Protein AF-A0A9W7LVU2-F1 (afdb_monomer_lite)

Radius of gyration: 26.66 Å; chains: 1; bounding box: 65×52×67 Å

Foldseek 3Di:
DDDDPPVVVVVVVVVVVVLLDQPPCNVVVVVVVVVVVVVVVVVVVCLVVVPPCNVVVVVVVVVCCVVCVVVCVVCVCVVSVVSSVVSVVVVVVVVVVVVVVVCCVVVVVVVVVVVVVPD

Organism: Hibiscus trionum (NCBI:txid183268)

Sequence (119 aa):
MAQGDNSNISQDMAKVEEQQRLKYLEFVQVAAVHAALSFTKLYLYAKERSGPLKPGVETVKGTVKSVVRPVYDKYHDVPVELLKFVDTKLDESVTRLEKGYKVASVVVPTVAYCSDKYN

Structure (mmCIF, N/CA/C/O backbone):
data_AF-A0A9W7LVU2-F1
#
_entry.id   AF-A0A9W7LVU2-F1
#
loop_
_atom_site.group_PDB
_atom_site.id
_atom_site.type_symbol
_atom_site.label_atom_id
_atom_site.label_alt_id
_atom_site.label_comp_id
_atom_site.label_asym_id
_atom_site.label_entity_id
_atom_site.label_seq_id
_atom_site.pdbx_PDB_ins_code
_atom_site.Cartn_x
_atom_site.Cartn_y
_atom_site.Cartn_z
_atom_site.occupancy
_atom_site.B_iso_or_equiv
_atom_site.auth_seq_id
_atom_site.auth_comp_id
_atom_site.auth_asym_id
_atom_site.auth_atom_id
_atom_site.pdbx_PDB_model_num
ATOM 1 N N . MET A 1 1 ? -10.784 26.021 -39.160 1.00 41.12 1 MET A N 1
ATOM 2 C CA . MET A 1 1 ? -10.147 24.691 -39.247 1.00 41.12 1 MET A CA 1
ATOM 3 C C . MET A 1 1 ? -9.332 24.497 -37.977 1.00 41.12 1 MET A C 1
ATOM 5 O O . MET A 1 1 ? -8.389 25.249 -37.797 1.00 41.12 1 MET A O 1
ATOM 9 N N . ALA A 1 2 ? -9.724 23.595 -37.075 1.00 49.28 2 ALA A N 1
ATOM 10 C CA . ALA A 1 2 ? -8.927 23.236 -35.896 1.00 49.28 2 ALA A CA 1
ATOM 11 C C . ALA A 1 2 ? -9.346 21.836 -35.420 1.00 49.28 2 ALA A C 1
ATOM 13 O O . ALA A 1 2 ? -10.197 21.694 -34.553 1.00 49.28 2 ALA A O 1
ATOM 14 N N . GLN A 1 3 ? -8.811 20.802 -36.067 1.00 46.00 3 GLN A N 1
ATOM 15 C CA . GLN A 1 3 ? -9.006 19.403 -35.686 1.00 46.00 3 GLN A CA 1
ATOM 16 C C . GLN A 1 3 ? -7.726 18.663 -36.099 1.00 46.00 3 GLN A C 1
ATOM 18 O O . GLN A 1 3 ? -7.607 18.243 -37.246 1.00 46.00 3 GLN A O 1
ATOM 23 N N . GLY A 1 4 ? -6.723 18.619 -35.218 1.00 52.25 4 GLY A N 1
ATOM 24 C CA . GLY A 1 4 ? -5.399 18.092 -35.579 1.00 52.25 4 GLY A CA 1
ATOM 25 C C . GLY A 1 4 ? -4.507 17.569 -34.449 1.00 52.25 4 GLY A C 1
ATOM 26 O O . GLY A 1 4 ? 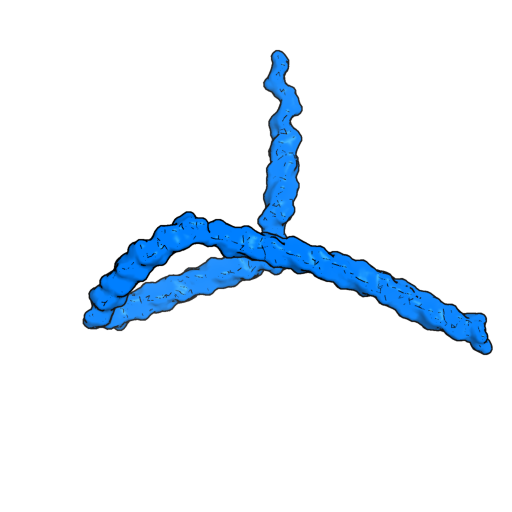-3.584 16.831 -34.762 1.00 52.25 4 GLY A O 1
ATOM 27 N N . ASP A 1 5 ? -4.788 17.852 -33.168 1.00 54.69 5 ASP A N 1
ATOM 28 C CA . ASP A 1 5 ? -3.819 17.565 -32.084 1.00 54.69 5 ASP A CA 1
ATOM 29 C C . ASP A 1 5 ? -4.252 16.505 -31.052 1.00 54.69 5 ASP A C 1
ATOM 31 O O . ASP A 1 5 ? -3.463 16.118 -30.191 1.00 54.69 5 ASP A O 1
ATOM 35 N N . ASN A 1 6 ? -5.470 15.960 -31.132 1.00 57.09 6 ASN A N 1
ATOM 36 C CA . ASN A 1 6 ? -5.967 15.050 -30.087 1.00 57.09 6 ASN A CA 1
ATOM 37 C C . ASN A 1 6 ? -5.410 13.615 -30.170 1.00 57.09 6 ASN A C 1
ATOM 39 O O . ASN A 1 6 ? -5.447 12.897 -29.175 1.00 57.09 6 ASN A O 1
ATOM 43 N N . SER A 1 7 ? -4.886 13.176 -31.319 1.00 59.12 7 SER A N 1
ATOM 44 C CA . SER A 1 7 ? -4.391 11.799 -31.484 1.00 59.12 7 SER A CA 1
ATOM 45 C C . SER A 1 7 ? -3.025 11.559 -30.834 1.00 59.12 7 SER A C 1
ATOM 47 O O . SER A 1 7 ? -2.781 10.461 -30.339 1.00 59.12 7 SER A O 1
ATOM 49 N N . ASN A 1 8 ? -2.158 12.576 -30.778 1.00 58.69 8 ASN A N 1
ATOM 50 C CA . ASN A 1 8 ? -0.829 12.454 -30.169 1.00 58.69 8 ASN A CA 1
ATOM 51 C C . ASN A 1 8 ? -0.900 12.399 -28.637 1.00 58.69 8 ASN A C 1
ATOM 53 O O . ASN A 1 8 ? -0.201 11.599 -28.026 1.00 58.69 8 ASN A O 1
ATOM 57 N N . ILE A 1 9 ? -1.796 13.172 -28.013 1.00 60.00 9 ILE A N 1
ATOM 58 C CA . ILE A 1 9 ? -1.949 13.214 -26.549 1.00 60.00 9 ILE A CA 1
ATOM 59 C C . ILE A 1 9 ? -2.452 11.863 -26.015 1.00 60.00 9 ILE A C 1
ATOM 61 O O . ILE A 1 9 ? -1.947 11.365 -25.013 1.00 60.00 9 ILE A O 1
ATOM 65 N N . SER A 1 10 ? -3.407 11.223 -26.697 1.00 57.25 10 SER A N 1
ATOM 66 C CA . SER A 1 10 ? -3.912 9.903 -26.295 1.00 57.25 10 SER A CA 1
ATOM 67 C C . SER A 1 10 ? -2.877 8.784 -26.445 1.00 57.25 10 SER A C 1
ATOM 69 O O . SER A 1 10 ? -2.864 7.865 -25.629 1.00 57.25 10 SER A O 1
ATOM 71 N N . GLN A 1 11 ? -1.996 8.852 -27.449 1.00 55.84 11 GLN A N 1
ATOM 72 C CA . GLN A 1 11 ? -0.916 7.872 -27.611 1.00 55.84 11 GLN A CA 1
ATOM 73 C C . GLN A 1 11 ? 0.217 8.076 -26.601 1.00 55.84 11 GLN A C 1
ATOM 75 O O . GLN A 1 11 ? 0.771 7.092 -26.116 1.00 55.84 11 GLN A O 1
ATOM 80 N N . ASP A 1 12 ? 0.529 9.323 -26.248 1.00 54.97 12 ASP A N 1
ATOM 81 C CA . ASP A 1 12 ? 1.556 9.637 -25.253 1.00 54.97 12 ASP A CA 1
ATOM 82 C C . ASP A 1 12 ? 1.084 9.281 -23.832 1.00 54.97 12 ASP A C 1
ATOM 84 O O . ASP A 1 12 ? 1.827 8.674 -23.064 1.00 54.97 12 ASP A O 1
ATOM 88 N N . MET A 1 13 ? -0.195 9.523 -23.508 1.00 53.16 13 MET A N 1
ATOM 89 C CA . MET A 1 13 ? -0.794 9.103 -22.233 1.00 53.16 13 MET A CA 1
ATOM 90 C C . MET A 1 13 ? -0.824 7.578 -22.063 1.00 53.16 13 MET A C 1
ATOM 92 O O . MET A 1 13 ? -0.491 7.090 -20.988 1.00 53.16 13 MET A O 1
ATOM 96 N N . ALA A 1 14 ? -1.140 6.818 -23.118 1.00 54.72 14 ALA A N 1
ATOM 97 C CA . ALA A 1 14 ? -1.134 5.354 -23.061 1.00 54.72 14 ALA A CA 1
ATOM 98 C C . ALA A 1 14 ? 0.283 4.778 -22.865 1.00 54.72 14 ALA A C 1
ATOM 100 O O . ALA A 1 14 ? 0.470 3.803 -22.138 1.00 54.72 14 ALA A O 1
ATOM 101 N N . LYS A 1 15 ? 1.300 5.406 -23.470 1.00 53.88 15 LYS A N 1
ATOM 102 C CA . LYS A 1 15 ? 2.707 5.004 -23.317 1.00 53.88 15 LYS A CA 1
ATOM 103 C C . LYS A 1 15 ? 3.258 5.341 -21.931 1.00 53.88 15 LYS A C 1
ATOM 105 O O . LYS A 1 15 ? 4.005 4.550 -21.359 1.00 53.88 15 LYS A O 1
ATOM 110 N N . VAL A 1 16 ? 2.868 6.494 -21.384 1.00 56.81 16 VAL A N 1
ATOM 111 C CA . VAL A 1 16 ? 3.197 6.904 -20.014 1.00 56.81 16 VAL A CA 1
ATOM 112 C C . VAL A 1 16 ? 2.501 5.996 -18.999 1.00 56.81 16 VAL A C 1
ATOM 114 O O . VAL A 1 16 ? 3.136 5.601 -18.028 1.00 56.81 16 VAL A O 1
ATOM 117 N N . GLU A 1 17 ? 1.248 5.592 -19.226 1.00 56.25 17 GLU A N 1
ATOM 118 C CA . GLU A 1 17 ? 0.551 4.618 -18.373 1.00 56.25 17 GLU A CA 1
ATOM 119 C C . GLU A 1 17 ? 1.224 3.241 -18.387 1.00 56.25 17 GLU A C 1
ATOM 121 O O . GLU A 1 17 ? 1.423 2.656 -17.323 1.00 56.25 17 GLU A O 1
ATOM 126 N N . GLU A 1 18 ? 1.639 2.735 -19.553 1.00 55.41 18 GLU A N 1
ATOM 127 C CA . GLU A 1 18 ? 2.388 1.472 -19.643 1.00 55.41 18 GLU A CA 1
ATOM 128 C C . GLU A 1 18 ? 3.741 1.541 -18.924 1.00 55.41 18 GLU A C 1
ATOM 130 O O . GLU A 1 18 ? 4.126 0.584 -18.257 1.00 55.41 18 GLU A O 1
ATOM 135 N N . GLN A 1 19 ? 4.434 2.681 -18.990 1.00 53.78 19 GLN A N 1
ATOM 136 C CA . GLN A 1 19 ? 5.658 2.924 -18.218 1.00 53.78 19 GLN A CA 1
ATOM 137 C C . GLN A 1 19 ? 5.399 3.139 -16.718 1.00 53.78 19 GLN A C 1
ATOM 139 O O . GLN A 1 19 ? 6.307 2.970 -15.908 1.00 53.78 19 GLN A O 1
ATOM 144 N N . GLN A 1 20 ? 4.181 3.524 -16.331 1.00 54.97 20 GLN A N 1
ATOM 145 C CA . GLN A 1 20 ? 3.779 3.720 -14.936 1.00 54.97 20 GLN A CA 1
ATOM 146 C C . GLN A 1 20 ? 3.255 2.445 -14.263 1.00 54.97 20 GLN A C 1
ATOM 148 O O . GLN A 1 20 ? 3.072 2.448 -13.038 1.00 54.97 20 GLN A O 1
ATOM 153 N N . ARG A 1 21 ? 3.008 1.370 -15.022 1.00 65.31 21 ARG A N 1
ATOM 154 C CA . ARG A 1 21 ? 2.645 0.060 -14.473 1.00 65.31 21 ARG A CA 1
ATOM 155 C C . ARG A 1 21 ? 3.890 -0.634 -13.924 1.00 65.31 21 ARG A C 1
ATOM 157 O O . ARG A 1 21 ? 4.912 -0.714 -14.594 1.00 65.31 21 ARG A O 1
ATOM 164 N N . LEU A 1 22 ? 3.788 -1.146 -12.696 1.00 75.25 22 LEU A N 1
ATOM 165 C CA . LEU A 1 22 ? 4.853 -1.933 -12.072 1.00 75.25 22 LEU A CA 1
ATOM 166 C C . LEU A 1 22 ? 5.067 -3.215 -12.885 1.00 75.25 22 LEU A C 1
ATOM 168 O O . LEU A 1 22 ? 4.155 -4.031 -12.982 1.00 75.25 22 LEU A O 1
ATOM 172 N N . LYS A 1 23 ? 6.252 -3.399 -13.460 1.00 78.44 23 LYS A N 1
ATOM 173 C CA . LYS A 1 23 ? 6.581 -4.523 -14.343 1.00 78.44 23 LYS A CA 1
ATOM 174 C C . LYS A 1 23 ? 6.928 -5.795 -13.570 1.00 78.44 23 LYS A C 1
ATOM 176 O O . LYS A 1 23 ? 6.622 -6.893 -14.023 1.00 78.44 23 LYS A O 1
ATOM 181 N N . TYR A 1 24 ? 7.546 -5.657 -12.400 1.00 79.38 24 TYR A N 1
ATOM 182 C CA . TYR A 1 24 ? 7.952 -6.773 -11.542 1.00 79.38 24 TYR A CA 1
ATOM 183 C C . TYR A 1 24 ? 7.172 -6.801 -10.230 1.00 79.38 24 TYR A C 1
ATOM 185 O O . TYR A 1 24 ? 6.927 -7.876 -9.692 1.00 79.38 24 TYR A O 1
ATOM 193 N N . LEU A 1 25 ? 6.767 -5.641 -9.707 1.00 85.69 25 LEU A N 1
ATOM 194 C CA . LEU A 1 25 ? 6.141 -5.515 -8.387 1.00 85.69 25 LEU A CA 1
ATOM 195 C C . LEU A 1 25 ? 4.600 -5.485 -8.413 1.00 85.69 25 LEU A C 1
ATOM 197 O O . LEU A 1 25 ? 3.981 -5.222 -7.382 1.00 85.69 25 LEU A O 1
ATOM 201 N N . GLU A 1 26 ? 3.951 -5.797 -9.539 1.00 84.94 26 GLU A N 1
ATOM 202 C CA . GLU A 1 26 ? 2.477 -5.843 -9.642 1.00 84.94 26 GLU A CA 1
ATOM 203 C C . GLU A 1 26 ? 1.857 -6.821 -8.623 1.00 84.94 26 GLU A C 1
ATOM 205 O O . GLU A 1 26 ? 0.885 -6.495 -7.937 1.00 84.94 26 GLU A O 1
ATOM 210 N N . PHE A 1 27 ? 2.482 -7.987 -8.418 1.00 87.94 27 PHE A N 1
ATOM 211 C CA . PHE A 1 27 ? 2.028 -8.967 -7.424 1.00 87.94 27 PHE A CA 1
ATOM 212 C C . PHE A 1 27 ? 2.073 -8.424 -5.988 1.00 87.94 27 PHE A C 1
ATOM 214 O O . PHE A 1 27 ? 1.283 -8.855 -5.149 1.00 87.94 27 PHE A O 1
ATOM 221 N N . VAL A 1 28 ? 2.970 -7.474 -5.695 1.00 89.00 28 VAL A N 1
ATOM 222 C CA . VAL A 1 28 ? 3.095 -6.862 -4.366 1.00 89.00 28 VAL A CA 1
ATOM 223 C C . VAL A 1 28 ? 1.881 -5.995 -4.071 1.00 89.00 28 VAL A C 1
ATOM 225 O O . VAL A 1 28 ? 1.365 -6.048 -2.958 1.00 89.00 28 VAL A O 1
ATO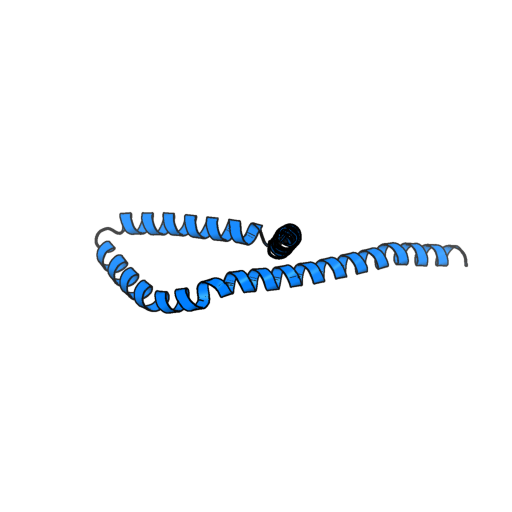M 228 N N . GLN A 1 29 ? 1.373 -5.252 -5.059 1.00 86.31 29 GLN A N 1
ATOM 229 C CA . GLN A 1 29 ? 0.136 -4.484 -4.893 1.00 86.31 29 GLN A CA 1
ATOM 230 C C . GLN A 1 29 ? -1.049 -5.407 -4.603 1.00 86.31 29 GLN A C 1
ATOM 232 O O . GLN A 1 29 ? -1.794 -5.181 -3.648 1.00 86.31 29 GLN A O 1
ATOM 237 N N . VAL A 1 30 ? -1.191 -6.490 -5.373 1.00 89.31 30 VAL A N 1
ATOM 238 C CA . VAL A 1 30 ? -2.265 -7.474 -5.171 1.00 89.31 30 VAL A CA 1
ATOM 239 C C . VAL A 1 30 ? -2.146 -8.139 -3.796 1.00 89.31 30 VAL A C 1
ATOM 241 O O . VAL A 1 30 ? -3.135 -8.231 -3.064 1.00 89.31 30 VAL A O 1
ATOM 244 N N . ALA A 1 31 ? -0.938 -8.547 -3.402 1.00 92.25 31 ALA A N 1
ATOM 245 C CA . ALA A 1 31 ? -0.671 -9.131 -2.092 1.00 92.25 31 ALA A CA 1
ATOM 246 C C . ALA A 1 31 ? -0.960 -8.143 -0.952 1.00 92.25 31 ALA A C 1
ATOM 248 O O . ALA A 1 31 ? -1.559 -8.532 0.049 1.00 92.25 31 ALA A O 1
ATOM 249 N N . ALA A 1 32 ? -0.603 -6.865 -1.106 1.00 90.88 32 ALA A N 1
ATOM 250 C CA . ALA A 1 32 ? -0.870 -5.823 -0.119 1.00 90.88 32 ALA A CA 1
ATOM 251 C C . ALA A 1 32 ? -2.375 -5.592 0.071 1.00 90.88 32 ALA A C 1
ATOM 253 O O . ALA A 1 32 ? -2.849 -5.558 1.207 1.00 90.88 32 ALA A O 1
ATOM 254 N N . VAL A 1 33 ? -3.147 -5.510 -1.019 1.00 91.62 33 VAL A N 1
ATOM 255 C CA . VAL A 1 33 ? -4.616 -5.408 -0.955 1.00 91.62 33 VAL A CA 1
ATOM 256 C C . VAL A 1 33 ? -5.210 -6.648 -0.290 1.00 91.62 33 VAL A C 1
ATOM 258 O O . VAL A 1 33 ? -6.062 -6.536 0.593 1.00 91.62 33 VAL A O 1
ATOM 261 N N . HIS A 1 34 ? -4.736 -7.839 -0.657 1.00 94.62 34 HIS A N 1
ATOM 262 C CA . HIS A 1 34 ? -5.212 -9.087 -0.069 1.00 94.62 34 HIS A CA 1
ATOM 263 C C . HIS A 1 34 ? -4.904 -9.179 1.433 1.00 94.62 34 HIS A C 1
ATOM 265 O O . HIS A 1 34 ? -5.768 -9.568 2.226 1.00 94.62 34 HIS A O 1
ATOM 271 N N . ALA A 1 35 ? -3.705 -8.770 1.846 1.00 95.06 35 ALA A N 1
ATOM 272 C CA . ALA A 1 35 ? -3.313 -8.685 3.245 1.00 95.06 35 ALA A CA 1
ATOM 273 C C . ALA A 1 35 ? -4.185 -7.671 3.995 1.00 95.06 35 ALA A C 1
ATOM 275 O O . ALA A 1 35 ? -4.752 -8.009 5.033 1.00 95.06 35 ALA A O 1
ATOM 276 N N . ALA A 1 36 ? -4.379 -6.467 3.450 1.00 93.75 36 ALA A N 1
ATOM 277 C CA . ALA A 1 36 ? -5.226 -5.438 4.048 1.00 93.75 36 ALA A CA 1
ATOM 278 C C . ALA A 1 36 ? -6.670 -5.926 4.246 1.00 93.75 36 ALA A C 1
ATOM 280 O O . ALA A 1 36 ? -7.245 -5.746 5.323 1.00 93.75 36 ALA A O 1
ATOM 281 N N . LEU A 1 37 ? -7.244 -6.607 3.249 1.00 95.19 37 LEU A N 1
ATOM 282 C CA . LEU A 1 37 ? -8.570 -7.220 3.352 1.00 95.19 37 LEU A CA 1
ATOM 283 C C . LEU A 1 37 ? -8.608 -8.309 4.427 1.00 95.19 37 LEU A C 1
ATOM 285 O O . LEU A 1 37 ? -9.548 -8.359 5.220 1.00 95.19 37 LEU A O 1
ATOM 289 N N . SER A 1 38 ? -7.585 -9.159 4.482 1.00 94.56 38 SER A N 1
ATOM 290 C CA . SER A 1 38 ? -7.480 -10.242 5.464 1.00 94.56 38 SER A CA 1
ATOM 291 C C . SER A 1 38 ? -7.386 -9.705 6.892 1.00 94.56 38 SER A C 1
ATOM 293 O O . SER A 1 38 ? -8.168 -10.106 7.755 1.00 94.56 38 SER A O 1
ATOM 295 N N . PHE A 1 39 ? -6.507 -8.731 7.137 1.00 94.81 39 PHE A N 1
ATOM 296 C CA . PHE A 1 39 ? -6.380 -8.078 8.439 1.00 94.81 39 PHE A CA 1
ATOM 297 C C . PHE A 1 39 ? -7.633 -7.296 8.816 1.00 94.81 39 PHE A C 1
ATOM 299 O O . PHE A 1 39 ? -8.028 -7.320 9.977 1.00 94.81 39 PHE A O 1
ATOM 306 N N . THR A 1 40 ? -8.302 -6.651 7.859 1.00 93.25 40 THR A N 1
ATOM 307 C CA . THR A 1 40 ? -9.565 -5.948 8.124 1.00 93.25 40 THR A CA 1
ATOM 308 C C . THR A 1 40 ? -10.653 -6.921 8.569 1.00 93.25 40 THR A C 1
ATOM 310 O O . THR A 1 40 ? -11.334 -6.660 9.560 1.00 93.25 40 THR A O 1
ATOM 313 N N . LYS A 1 41 ? -10.791 -8.065 7.886 1.00 94.31 41 LYS A N 1
ATOM 314 C CA . LYS A 1 41 ? -11.733 -9.128 8.270 1.00 94.31 41 LYS A CA 1
ATOM 315 C C . LYS A 1 41 ? -11.412 -9.684 9.654 1.00 94.31 41 LYS A C 1
ATOM 317 O O . LYS A 1 41 ? -12.311 -9.811 10.480 1.00 94.31 41 LYS A O 1
ATOM 322 N N . LEU A 1 42 ? -10.136 -9.961 9.925 1.00 94.44 42 LEU A N 1
ATOM 323 C CA . LEU A 1 42 ? -9.68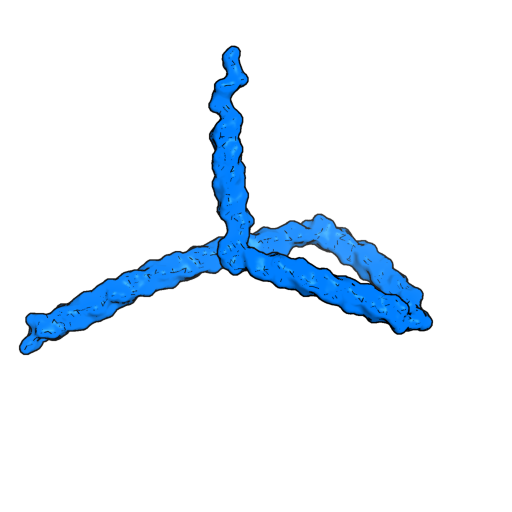0 -10.461 11.220 1.00 94.44 42 LEU A CA 1
ATOM 324 C C . LEU A 1 42 ? -9.930 -9.448 12.345 1.00 94.44 42 LEU A C 1
ATOM 326 O O . LEU A 1 42 ? -10.463 -9.806 13.392 1.00 94.44 42 LEU A O 1
ATOM 330 N N . TYR A 1 43 ? -9.591 -8.179 12.117 1.00 89.44 43 TYR A N 1
ATOM 331 C CA . TYR A 1 43 ? -9.831 -7.093 13.061 1.00 89.44 43 TYR A CA 1
ATOM 332 C C . TYR A 1 43 ? -11.322 -6.927 13.345 1.00 89.44 43 TYR A C 1
ATOM 334 O O . TYR A 1 43 ? -11.712 -6.815 14.504 1.00 89.44 43 TYR A O 1
ATOM 342 N N . LEU A 1 44 ? -12.166 -6.939 12.308 1.00 90.62 44 LEU A N 1
ATOM 343 C CA . LEU A 1 44 ? -13.613 -6.829 12.467 1.00 90.62 44 LEU A CA 1
ATOM 344 C C . LEU A 1 44 ? -14.173 -8.011 13.265 1.00 90.62 44 LEU A C 1
ATOM 346 O O . LEU A 1 44 ? -14.926 -7.795 14.210 1.00 90.62 44 LEU A O 1
ATOM 350 N N . TYR A 1 45 ? -13.734 -9.232 12.954 1.00 91.38 45 TYR A N 1
ATOM 351 C CA . TYR A 1 45 ? -14.118 -10.437 13.684 1.00 91.38 45 TYR A CA 1
ATOM 352 C C . TYR A 1 45 ? -13.719 -10.367 15.165 1.00 91.38 45 TYR A C 1
ATOM 354 O O . TYR A 1 45 ? -14.553 -10.565 16.050 1.00 91.38 45 TYR A O 1
ATOM 362 N N . ALA A 1 46 ? -12.461 -10.025 15.457 1.00 90.44 46 ALA A N 1
ATOM 363 C CA . ALA A 1 46 ? -11.972 -9.880 16.827 1.00 90.44 46 ALA A CA 1
ATOM 364 C C . ALA A 1 46 ? -12.721 -8.770 17.579 1.00 90.44 46 ALA A C 1
ATOM 366 O O . ALA A 1 46 ? -13.107 -8.935 18.735 1.00 90.44 46 ALA A O 1
ATOM 367 N N . LYS A 1 47 ? -12.992 -7.651 16.905 1.00 87.38 47 LYS A N 1
ATOM 368 C CA . LYS A 1 47 ? -13.751 -6.529 17.452 1.00 87.38 47 LYS A CA 1
ATOM 369 C C . LYS A 1 47 ? -15.201 -6.908 17.761 1.00 87.38 47 LYS A C 1
ATOM 371 O O . LYS A 1 47 ? -15.704 -6.533 18.818 1.00 87.38 47 LYS A O 1
ATOM 376 N N . GLU A 1 48 ? -15.880 -7.656 16.898 1.00 88.19 48 GLU A N 1
ATOM 377 C CA . GLU A 1 48 ? -17.247 -8.131 17.155 1.00 88.19 48 GLU A CA 1
ATOM 378 C C . GLU A 1 48 ? -17.310 -9.134 18.310 1.00 88.19 48 GLU A C 1
ATOM 380 O O . GLU A 1 48 ? -18.269 -9.122 19.079 1.00 88.19 48 GLU A O 1
ATOM 385 N N . ARG A 1 49 ? -16.260 -9.942 18.484 1.00 86.69 49 ARG A N 1
ATOM 386 C CA . ARG A 1 49 ? -16.139 -10.933 19.563 1.00 86.69 49 ARG A CA 1
ATOM 387 C C . ARG A 1 49 ? -15.519 -10.390 20.858 1.00 86.69 49 ARG A C 1
ATOM 389 O O . ARG A 1 49 ? -15.426 -11.127 21.831 1.00 86.69 49 ARG A O 1
ATOM 396 N N . SER A 1 50 ? -15.141 -9.113 20.906 1.00 84.69 50 SER A N 1
ATOM 397 C CA . SER A 1 50 ? -14.412 -8.518 22.042 1.00 84.69 50 SER A CA 1
ATOM 398 C C . SER A 1 50 ? -15.248 -8.266 23.310 1.00 84.69 50 SER A C 1
ATOM 400 O O . SER A 1 50 ? -14.695 -7.894 24.346 1.00 84.69 50 SER A O 1
ATOM 402 N N . GLY A 1 51 ? -16.569 -8.483 23.268 1.00 88.31 51 GLY A N 1
ATOM 403 C CA . GLY A 1 51 ? -17.432 -8.434 24.453 1.00 88.31 51 GLY A CA 1
ATOM 404 C C . GLY A 1 51 ? -17.330 -7.101 25.222 1.00 88.31 51 GLY A C 1
ATOM 405 O O . GLY A 1 51 ? -17.397 -6.041 24.593 1.00 88.31 51 GLY A O 1
ATOM 406 N N . PRO A 1 52 ? -17.138 -7.116 26.558 1.00 87.25 52 PRO A N 1
ATOM 407 C CA . PRO A 1 52 ? -17.007 -5.902 27.375 1.00 87.25 52 PRO A CA 1
ATOM 408 C C . PRO A 1 52 ? -15.864 -4.957 26.967 1.00 87.25 52 PRO A C 1
ATOM 410 O O . PRO A 1 52 ? -15.876 -3.791 27.348 1.00 87.25 52 PRO A O 1
ATOM 413 N N . LEU A 1 53 ? -14.883 -5.429 26.187 1.00 85.25 53 LEU A N 1
ATOM 414 C CA . LEU A 1 53 ? -13.729 -4.639 25.740 1.00 85.25 53 LEU A CA 1
ATOM 415 C C . LEU A 1 53 ? -13.997 -3.847 24.450 1.00 85.25 53 LEU A C 1
ATOM 417 O O . LEU A 1 53 ? -13.215 -2.961 24.094 1.00 85.25 53 LEU A O 1
ATOM 421 N N . LYS A 1 54 ? -15.119 -4.109 23.768 1.00 85.50 54 LYS A N 1
ATOM 422 C CA . LYS A 1 54 ? -15.523 -3.430 22.527 1.00 85.50 54 LYS A CA 1
ATOM 423 C C . LYS A 1 54 ? -15.520 -1.892 22.620 1.00 85.50 54 LYS A C 1
ATOM 425 O O . LYS A 1 54 ? -15.004 -1.268 21.691 1.00 85.50 54 LYS A O 1
ATOM 430 N N . PRO A 1 55 ? -16.016 -1.256 23.704 1.00 83.56 55 PRO A N 1
ATOM 431 C CA . PRO A 1 55 ? -15.995 0.202 23.837 1.00 83.56 55 PRO A CA 1
ATOM 432 C C . PRO A 1 55 ? -14.569 0.763 23.910 1.00 83.56 55 PRO A C 1
ATOM 434 O O . PRO A 1 55 ? -14.276 1.781 23.292 1.00 83.56 55 PRO A O 1
ATOM 437 N N . GLY A 1 56 ? -13.659 0.075 24.610 1.00 84.44 56 GLY A N 1
ATOM 438 C CA . GLY A 1 56 ? -12.258 0.491 24.724 1.00 84.44 56 GLY A CA 1
ATOM 439 C C . GLY A 1 56 ? -11.527 0.444 23.381 1.00 84.44 56 GLY A C 1
ATOM 440 O O . GLY A 1 56 ? -10.818 1.385 23.025 1.00 84.44 56 GLY A O 1
ATOM 441 N N . VAL A 1 57 ? -11.763 -0.610 22.591 1.00 83.31 57 VAL A N 1
ATOM 442 C CA . VAL A 1 57 ? -11.188 -0.751 21.242 1.00 83.31 57 VAL A CA 1
ATOM 443 C C . VAL A 1 57 ? -11.686 0.351 20.299 1.00 83.31 57 VAL A C 1
ATOM 445 O O . VAL A 1 57 ? -10.909 0.852 19.487 1.00 83.31 57 VAL A O 1
ATOM 448 N N . GLU A 1 58 ? -12.949 0.770 20.409 1.00 84.88 58 GLU A N 1
ATOM 449 C CA . GLU A 1 58 ? -13.499 1.871 19.602 1.00 84.88 58 GLU A CA 1
ATOM 450 C C . GLU A 1 58 ? -12.927 3.234 19.986 1.00 84.88 58 GLU A C 1
ATOM 452 O O . GLU A 1 58 ? -12.574 4.011 19.098 1.00 84.88 58 GLU A O 1
ATOM 457 N N . THR A 1 59 ? -12.772 3.511 21.283 1.00 89.00 59 THR A N 1
ATOM 458 C CA . THR A 1 59 ? -12.149 4.753 21.762 1.00 89.00 59 THR A CA 1
ATOM 459 C C . THR A 1 59 ? -10.714 4.871 21.255 1.00 89.00 59 THR A C 1
ATOM 461 O O . THR A 1 59 ? -10.345 5.888 20.668 1.00 89.00 59 THR A O 1
ATOM 464 N N . VAL A 1 60 ? -9.914 3.808 21.395 1.00 88.62 60 VAL A N 1
ATOM 465 C CA . VAL A 1 60 ? -8.525 3.798 20.909 1.00 88.62 60 VAL A CA 1
ATOM 466 C C . VAL A 1 60 ? -8.477 3.919 19.386 1.00 88.62 60 VAL A C 1
ATOM 468 O O . VAL A 1 60 ? -7.691 4.707 18.862 1.00 88.62 60 VAL A O 1
ATOM 471 N N . LYS A 1 61 ? -9.352 3.212 18.659 1.00 85.25 61 LYS A N 1
ATOM 472 C CA . LYS A 1 61 ? -9.471 3.346 17.199 1.00 85.25 61 LYS A CA 1
ATOM 473 C C . LYS A 1 61 ? -9.767 4.792 16.793 1.00 85.25 61 LYS A C 1
ATOM 475 O O . LYS A 1 61 ? -9.163 5.282 15.840 1.00 85.25 61 LYS A O 1
ATOM 480 N N . GLY A 1 62 ? -10.686 5.464 17.486 1.00 85.31 62 GLY A N 1
ATOM 481 C CA . GLY A 1 62 ? -11.052 6.857 17.230 1.00 85.31 62 GLY A CA 1
ATOM 482 C C . GLY A 1 62 ? -9.868 7.808 17.399 1.00 85.31 62 GLY A C 1
ATOM 483 O O . GLY A 1 62 ? -9.570 8.584 16.487 1.00 85.31 62 GLY A O 1
ATOM 484 N N . THR A 1 63 ? -9.143 7.685 18.512 1.00 90.69 63 THR A N 1
ATOM 485 C CA . THR A 1 63 ? -7.962 8.510 18.803 1.00 90.69 63 THR A CA 1
ATOM 486 C C . THR A 1 63 ? -6.839 8.263 17.803 1.00 90.69 63 THR A C 1
ATOM 488 O O . THR A 1 63 ? -6.334 9.207 17.198 1.00 90.69 63 THR A O 1
ATOM 491 N N . VAL A 1 64 ? -6.486 6.998 17.556 1.00 89.62 64 VAL A N 1
ATOM 492 C CA . VAL A 1 64 ? -5.424 6.646 16.602 1.00 89.62 64 VAL A CA 1
ATOM 493 C C . VAL A 1 64 ? -5.786 7.127 15.201 1.00 89.62 64 VAL A C 1
ATOM 495 O O . VAL A 1 64 ? -4.954 7.729 14.530 1.00 89.62 64 VAL A O 1
ATOM 498 N N . LYS A 1 65 ? -7.042 6.958 14.769 1.00 90.19 65 LYS A N 1
ATOM 499 C CA . LYS A 1 65 ? -7.502 7.479 13.477 1.00 90.19 65 LYS A CA 1
ATOM 500 C C . LYS A 1 65 ? -7.356 8.997 13.396 1.00 90.19 65 LYS A C 1
ATOM 502 O O . LYS A 1 65 ? -6.960 9.492 12.350 1.00 90.19 65 LYS A O 1
ATOM 507 N N . SER A 1 66 ? -7.653 9.735 14.464 1.00 92.12 66 SER A N 1
ATOM 508 C CA . SER A 1 66 ? -7.511 11.196 14.471 1.00 92.12 66 SER A CA 1
ATOM 509 C C . SER A 1 66 ? -6.056 11.650 14.352 1.00 92.12 6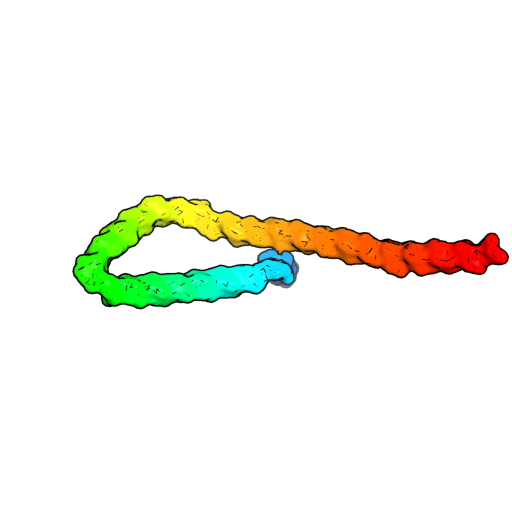6 SER A C 1
ATOM 511 O O . SER A 1 66 ? -5.791 12.651 13.694 1.00 92.12 66 SER A O 1
ATOM 513 N N . VAL A 1 67 ? -5.121 10.925 14.969 1.00 92.00 67 VAL A N 1
ATOM 514 C CA . VAL A 1 67 ? -3.691 11.275 14.962 1.00 92.00 67 VAL A CA 1
ATOM 515 C C . VAL A 1 67 ? -3.006 10.836 13.668 1.00 92.00 67 VAL A C 1
ATOM 517 O O . VAL A 1 67 ? -2.158 11.550 13.142 1.00 92.00 67 VAL A O 1
ATOM 520 N N . VAL A 1 68 ? -3.382 9.675 13.130 1.00 90.31 68 VAL A N 1
ATOM 521 C CA . VAL A 1 68 ? -2.755 9.102 11.931 1.00 90.31 68 VAL A CA 1
ATOM 522 C C . VAL A 1 68 ? -3.365 9.656 10.644 1.00 90.31 68 VAL A C 1
ATOM 524 O O . VAL A 1 68 ? -2.665 9.721 9.639 1.00 90.31 68 VAL A O 1
ATOM 527 N N . ARG A 1 69 ? -4.630 10.104 10.644 1.00 91.00 69 ARG A N 1
ATOM 528 C CA . ARG A 1 69 ? -5.288 10.647 9.439 1.00 91.00 69 ARG A CA 1
ATOM 529 C C . ARG A 1 69 ? -4.481 11.774 8.770 1.00 91.00 69 ARG A C 1
ATOM 531 O O . ARG A 1 69 ? -4.207 11.622 7.588 1.00 91.00 69 ARG A O 1
ATOM 538 N N . PRO A 1 70 ? -4.019 12.828 9.474 1.00 91.94 70 PRO A N 1
ATOM 539 C CA . PRO A 1 70 ? -3.220 13.883 8.844 1.00 91.94 70 PRO A CA 1
ATOM 540 C C . PRO A 1 70 ? -1.917 13.370 8.221 1.00 91.94 70 PRO A C 1
ATOM 542 O O . PRO A 1 70 ? -1.446 13.905 7.222 1.00 91.94 70 PRO A O 1
ATOM 545 N N . VAL A 1 71 ? -1.326 12.328 8.814 1.00 92.06 71 VAL A N 1
ATOM 546 C CA . VAL A 1 71 ? -0.108 11.694 8.300 1.00 92.06 71 VAL A CA 1
ATOM 547 C C . VAL A 1 71 ? -0.431 10.897 7.038 1.00 92.06 71 VAL A C 1
ATOM 549 O O . VAL A 1 71 ? 0.254 11.047 6.033 1.00 92.06 71 VAL A O 1
ATOM 552 N N . TYR A 1 72 ? -1.494 10.094 7.055 1.00 87.56 72 TYR A N 1
ATOM 553 C CA . TYR A 1 72 ? -1.932 9.341 5.883 1.00 87.56 72 TYR A CA 1
ATOM 554 C C . TYR A 1 72 ? -2.283 10.275 4.722 1.00 87.56 72 TYR A C 1
ATOM 556 O O . TYR A 1 72 ? -1.745 10.114 3.635 1.00 87.56 72 TYR A O 1
ATOM 564 N N . ASP A 1 73 ? -3.083 11.312 4.962 1.00 90.06 73 ASP A N 1
ATOM 565 C CA . ASP A 1 73 ? -3.489 12.261 3.920 1.00 90.06 73 ASP A CA 1
ATOM 566 C C . ASP A 1 73 ? -2.274 12.943 3.267 1.00 90.06 73 ASP A C 1
ATOM 568 O O . ASP A 1 73 ? -2.276 13.195 2.067 1.00 90.06 73 ASP A O 1
ATOM 572 N N . LYS A 1 74 ? -1.190 13.165 4.023 1.00 89.44 74 LYS A N 1
ATOM 573 C CA . LYS A 1 74 ? 0.047 13.762 3.505 1.00 89.44 74 LYS A CA 1
ATOM 574 C C . LYS A 1 74 ? 0.964 12.781 2.766 1.00 89.44 74 LYS A C 1
ATOM 576 O O . LYS A 1 74 ? 1.716 13.210 1.897 1.00 89.44 74 LYS A O 1
ATOM 581 N N . TYR A 1 75 ? 0.954 11.500 3.132 1.00 88.25 75 TYR A N 1
ATOM 582 C CA . TYR A 1 75 ? 1.955 10.528 2.673 1.00 88.25 75 TYR A CA 1
ATOM 583 C C . TYR A 1 75 ? 1.374 9.312 1.940 1.00 88.25 75 TYR A C 1
ATOM 585 O O . TYR A 1 75 ? 2.135 8.417 1.593 1.00 88.25 75 TYR A O 1
ATOM 593 N N . HIS A 1 76 ? 0.065 9.242 1.694 1.00 86.56 76 HIS A N 1
ATOM 594 C CA . HIS A 1 76 ? -0.580 8.075 1.077 1.00 86.56 76 HIS A CA 1
ATOM 595 C C . HIS A 1 76 ? -0.056 7.732 -0.325 1.00 86.56 76 HIS A C 1
ATOM 597 O O . HIS A 1 76 ? -0.049 6.556 -0.687 1.00 86.56 76 HIS A O 1
ATOM 603 N N . ASP A 1 77 ? 0.445 8.720 -1.068 1.00 86.56 77 ASP A N 1
ATOM 604 C CA . ASP A 1 77 ? 1.015 8.514 -2.404 1.00 86.56 77 ASP A CA 1
ATOM 605 C C . ASP A 1 77 ? 2.469 8.011 -2.371 1.00 86.56 77 ASP A C 1
ATOM 607 O O . ASP A 1 77 ? 2.910 7.290 -3.269 1.00 86.56 77 ASP A O 1
ATOM 611 N N . VAL A 1 78 ? 3.213 8.305 -1.296 1.00 90.12 78 VAL A N 1
ATOM 612 C CA . VAL A 1 78 ? 4.649 7.987 -1.179 1.00 90.12 78 VAL A CA 1
ATOM 613 C C . VAL A 1 78 ? 4.953 6.486 -1.308 1.00 90.12 78 VAL A C 1
ATOM 615 O O . VAL A 1 78 ? 5.894 6.139 -2.022 1.00 90.12 78 VAL A O 1
ATOM 618 N N . PRO A 1 79 ? 4.203 5.557 -0.681 1.00 85.00 79 PRO A N 1
ATOM 619 C CA . PRO A 1 79 ? 4.431 4.124 -0.859 1.00 85.00 79 PRO A CA 1
ATOM 620 C C . PRO A 1 79 ? 4.304 3.668 -2.314 1.00 85.00 79 PRO A C 1
ATOM 622 O O . PRO A 1 79 ? 5.060 2.800 -2.749 1.00 85.00 79 PRO A O 1
ATOM 625 N N . VAL A 1 80 ? 3.368 4.251 -3.070 1.00 85.38 80 VAL A N 1
ATOM 626 C CA . VAL A 1 80 ? 3.144 3.912 -4.482 1.00 85.38 80 VAL A CA 1
ATOM 627 C C . VAL A 1 80 ? 4.294 4.431 -5.340 1.00 85.38 80 VAL A C 1
ATOM 629 O O . VAL A 1 80 ? 4.794 3.705 -6.199 1.00 85.38 80 VAL A O 1
ATOM 632 N N . GLU A 1 81 ? 4.763 5.651 -5.086 1.00 86.38 81 GLU A N 1
ATOM 633 C CA . GLU A 1 81 ? 5.937 6.212 -5.763 1.00 86.38 81 GLU A CA 1
ATOM 634 C C . GLU A 1 81 ? 7.218 5.429 -5.452 1.00 86.38 81 GLU A C 1
ATOM 636 O O . GLU A 1 81 ? 8.009 5.147 -6.353 1.00 86.38 81 GLU A O 1
ATOM 641 N N . LEU A 1 82 ? 7.403 5.005 -4.200 1.00 88.75 82 LEU A N 1
ATOM 642 C CA . LEU A 1 82 ? 8.542 4.182 -3.804 1.00 88.75 82 LEU A CA 1
ATOM 643 C C . LEU A 1 82 ? 8.514 2.809 -4.488 1.00 88.75 82 LEU A C 1
ATOM 645 O O . LEU A 1 82 ? 9.547 2.346 -4.968 1.00 88.75 82 LEU A O 1
ATOM 649 N N . LEU A 1 83 ? 7.339 2.176 -4.576 1.00 87.19 83 LEU A N 1
ATOM 650 C CA . LEU A 1 83 ? 7.150 0.933 -5.330 1.00 87.19 83 LEU A CA 1
ATOM 651 C C . LEU A 1 83 ? 7.571 1.106 -6.793 1.00 87.19 83 LEU A C 1
ATOM 653 O O . LEU A 1 83 ? 8.315 0.273 -7.303 1.00 87.19 83 LEU A O 1
ATOM 657 N N . LYS A 1 84 ? 7.172 2.207 -7.440 1.00 86.69 84 LYS A N 1
ATOM 658 C CA . LYS A 1 84 ? 7.593 2.525 -8.815 1.00 86.69 84 LYS A CA 1
ATOM 659 C C . LYS A 1 84 ? 9.104 2.710 -8.920 1.00 86.69 84 LYS A C 1
ATOM 661 O O . LYS A 1 84 ? 9.726 2.161 -9.821 1.00 86.69 84 LYS A O 1
ATOM 666 N N . PHE A 1 85 ? 9.712 3.435 -7.984 1.00 87.38 85 PHE A N 1
ATOM 667 C CA . PHE A 1 85 ? 11.159 3.643 -7.974 1.00 87.38 85 PHE A CA 1
ATOM 668 C C . PHE A 1 85 ? 11.936 2.323 -7.871 1.00 87.38 85 PHE A C 1
ATOM 670 O O . PHE A 1 85 ? 12.895 2.106 -8.616 1.00 87.38 85 PHE A O 1
ATOM 677 N N . VAL A 1 86 ? 11.519 1.431 -6.967 1.00 87.88 86 VAL A N 1
ATOM 678 C CA . VAL A 1 86 ? 12.149 0.115 -6.812 1.00 87.88 86 VAL A CA 1
ATOM 679 C C . VAL A 1 86 ? 11.928 -0.738 -8.061 1.00 87.88 86 VAL A C 1
ATOM 681 O O . VAL A 1 86 ? 12.875 -1.366 -8.520 1.00 87.88 86 VAL A O 1
ATOM 684 N N . ASP A 1 87 ? 10.732 -0.724 -8.648 1.00 88.19 87 ASP A N 1
ATOM 685 C CA . ASP A 1 87 ? 10.424 -1.463 -9.878 1.00 88.19 87 ASP A CA 1
ATOM 686 C C . ASP A 1 87 ? 11.316 -1.036 -11.057 1.00 88.19 87 ASP A C 1
ATOM 688 O O . ASP A 1 87 ? 11.938 -1.883 -11.699 1.00 88.19 87 ASP A O 1
ATOM 692 N N . THR A 1 88 ? 11.514 0.272 -11.254 1.00 88.19 88 THR A N 1
ATOM 693 C CA . THR A 1 88 ? 12.451 0.807 -12.257 1.00 88.19 88 THR A CA 1
ATOM 694 C C . THR A 1 88 ? 13.894 0.378 -11.980 1.00 88.19 88 THR A C 1
ATOM 696 O O . THR A 1 88 ? 14.629 -0.001 -12.893 1.00 88.19 88 THR A O 1
ATOM 699 N N . LYS A 1 89 ? 14.324 0.388 -10.711 1.00 87.12 89 LYS A N 1
ATOM 700 C CA . LYS A 1 89 ? 15.671 -0.072 -10.327 1.00 87.12 89 LYS A CA 1
ATOM 701 C C . LYS A 1 89 ? 15.861 -1.573 -10.540 1.00 87.12 89 LYS A C 1
ATOM 703 O O . LYS A 1 89 ? 16.967 -2.009 -10.880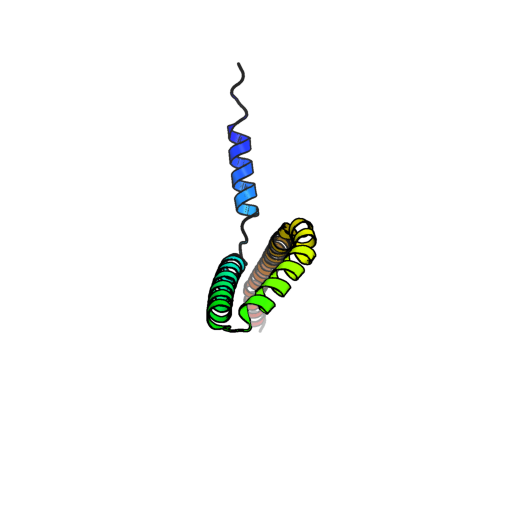 1.00 87.12 89 LYS A O 1
ATOM 708 N N . LEU A 1 90 ? 14.805 -2.361 -10.355 1.00 88.06 90 LEU A N 1
ATOM 709 C CA . LEU A 1 90 ? 14.808 -3.782 -10.675 1.00 88.06 90 LEU A CA 1
ATOM 710 C C . LEU A 1 90 ? 14.920 -3.996 -12.185 1.00 88.06 90 LEU A C 1
ATOM 712 O O . LEU A 1 90 ? 15.750 -4.803 -12.593 1.00 88.06 90 LEU A O 1
ATOM 716 N N . ASP A 1 91 ? 14.203 -3.232 -13.011 1.00 87.25 91 ASP A N 1
ATOM 717 C CA . ASP A 1 91 ? 14.309 -3.333 -14.473 1.00 87.25 91 ASP A CA 1
ATOM 718 C C . ASP A 1 91 ? 15.725 -3.020 -14.984 1.00 87.25 91 ASP A C 1
ATOM 720 O O . ASP A 1 91 ? 16.296 -3.785 -15.770 1.00 87.25 91 ASP A O 1
ATOM 724 N N . GLU A 1 92 ? 16.346 -1.951 -14.473 1.00 85.81 92 GLU A N 1
ATOM 725 C CA . GLU A 1 92 ? 17.745 -1.611 -14.766 1.00 85.81 92 GLU A CA 1
ATOM 726 C C . GLU A 1 92 ? 18.696 -2.753 -14.372 1.00 85.81 92 GLU A C 1
ATOM 728 O O . GLU A 1 92 ? 19.619 -3.103 -15.116 1.00 85.81 92 GLU A O 1
ATOM 733 N N . SER A 1 93 ? 18.476 -3.352 -13.200 1.00 84.75 93 SER A N 1
ATOM 734 C CA . SER A 1 93 ? 19.312 -4.433 -12.671 1.00 84.75 93 SER A CA 1
ATOM 735 C C . SER A 1 93 ? 19.169 -5.716 -13.488 1.00 84.75 93 SER A C 1
ATOM 737 O O . SER A 1 93 ? 20.179 -6.308 -13.868 1.00 84.75 93 SER A O 1
ATOM 739 N N . VAL A 1 94 ? 17.938 -6.111 -13.821 1.00 85.94 94 VAL A N 1
ATOM 740 C CA . VAL A 1 94 ? 17.640 -7.283 -14.655 1.00 85.94 94 VAL A CA 1
ATOM 741 C C . VAL A 1 94 ? 18.243 -7.110 -16.047 1.00 85.94 94 VAL A C 1
ATOM 743 O O . VAL A 1 94 ? 18.959 -7.993 -16.514 1.00 85.94 94 VAL A O 1
ATOM 746 N N . THR A 1 95 ? 18.078 -5.939 -16.666 1.00 84.31 95 THR A N 1
ATOM 747 C CA . THR A 1 95 ? 18.655 -5.639 -17.987 1.00 84.31 95 THR A CA 1
ATOM 748 C C . THR A 1 95 ? 20.187 -5.713 -17.977 1.00 84.31 95 THR A C 1
ATOM 750 O O . THR A 1 95 ? 20.812 -6.181 -18.934 1.00 84.31 95 THR A O 1
ATOM 753 N N . ARG A 1 96 ? 20.838 -5.253 -16.898 1.00 81.31 96 ARG A N 1
ATOM 754 C CA . ARG A 1 96 ? 22.300 -5.366 -16.739 1.00 81.31 96 ARG A CA 1
ATOM 755 C C . ARG A 1 96 ? 22.748 -6.818 -16.594 1.00 81.31 96 ARG A C 1
ATOM 757 O O . ARG A 1 96 ? 23.757 -7.191 -17.193 1.00 81.31 96 ARG A O 1
ATOM 764 N N . LEU A 1 97 ? 22.012 -7.624 -15.831 1.00 81.88 97 LEU A N 1
ATOM 765 C CA . LEU A 1 97 ? 22.295 -9.050 -15.667 1.00 81.88 97 LEU A CA 1
ATOM 766 C C . LEU A 1 97 ? 22.104 -9.815 -16.975 1.00 81.88 97 LEU A C 1
ATOM 768 O O . LEU A 1 97 ? 22.965 -10.610 -17.330 1.00 81.88 97 LEU A O 1
ATOM 772 N N . GLU A 1 98 ? 21.043 -9.532 -17.727 1.00 81.56 98 GLU A N 1
ATOM 773 C CA . GLU A 1 98 ? 20.794 -10.150 -19.030 1.00 81.56 98 GLU A CA 1
ATOM 774 C C . GLU A 1 98 ? 21.931 -9.853 -20.019 1.00 81.56 98 GLU A C 1
ATOM 776 O O . GLU A 1 98 ? 22.452 -10.759 -20.673 1.00 81.56 98 GLU A O 1
ATOM 781 N N . LYS A 1 99 ? 22.404 -8.600 -20.074 1.00 78.81 99 LYS A N 1
ATOM 782 C CA . LYS A 1 99 ? 23.585 -8.229 -20.872 1.00 78.81 99 LYS A CA 1
ATOM 783 C C . LYS A 1 99 ? 24.842 -8.964 -20.405 1.00 78.81 99 LYS A C 1
ATOM 785 O O . LYS A 1 99 ? 25.584 -9.473 -21.241 1.00 78.81 99 LYS A O 1
ATOM 790 N N . GLY A 1 100 ? 25.070 -9.052 -19.094 1.00 73.19 100 GLY A N 1
ATOM 791 C CA . GLY A 1 100 ? 26.190 -9.806 -18.524 1.00 73.19 100 GLY A CA 1
ATOM 792 C C . GLY A 1 100 ? 26.133 -11.295 -18.871 1.00 73.19 100 GLY A C 1
ATOM 793 O O . GLY A 1 100 ? 27.138 -11.873 -19.274 1.00 73.19 100 GLY A O 1
ATOM 794 N N . TYR A 1 101 ? 24.948 -11.898 -18.805 1.00 70.56 101 TYR A N 1
ATOM 795 C CA . TYR A 1 101 ? 24.712 -13.292 -19.169 1.00 70.56 101 TYR A CA 1
ATOM 796 C C . TYR A 1 101 ? 24.909 -13.538 -20.670 1.00 70.56 101 TYR A C 1
ATOM 798 O O . TYR A 1 101 ? 25.513 -14.535 -21.062 1.00 70.56 101 TYR A O 1
ATOM 806 N N . LYS A 1 102 ? 24.482 -12.608 -21.532 1.00 70.06 102 LYS A N 1
ATOM 807 C CA . LYS A 1 102 ? 24.727 -12.670 -22.980 1.00 70.06 102 LYS A CA 1
ATOM 808 C C . LYS A 1 102 ? 26.216 -12.554 -23.321 1.00 70.06 102 LYS A C 1
ATOM 810 O O . LYS A 1 102 ? 26.704 -13.272 -24.184 1.00 70.06 102 LYS A O 1
ATOM 815 N N . VAL A 1 103 ? 26.959 -11.694 -22.623 1.00 68.12 103 VAL A N 1
ATOM 816 C CA . VAL A 1 103 ? 28.419 -11.596 -22.786 1.00 68.12 103 VAL A CA 1
ATOM 817 C C . VAL A 1 103 ? 29.101 -12.867 -22.284 1.00 68.12 103 VAL A C 1
ATOM 819 O O . VAL A 1 103 ? 29.925 -13.423 -22.999 1.00 68.12 103 VAL A O 1
ATOM 822 N N . ALA A 1 104 ? 28.727 -13.382 -21.111 1.00 65.31 104 ALA A N 1
ATOM 823 C CA . ALA A 1 104 ? 29.286 -14.623 -20.581 1.00 65.31 104 ALA A CA 1
ATOM 824 C C . ALA A 1 104 ? 28.994 -15.821 -21.501 1.00 65.31 104 ALA A C 1
ATOM 826 O O . ALA A 1 104 ? 29.907 -16.558 -21.847 1.00 65.31 104 ALA A O 1
ATOM 827 N N . SER A 1 105 ? 27.759 -15.984 -21.975 1.00 64.06 105 SER A N 1
ATOM 828 C CA . SER A 1 105 ? 27.375 -17.087 -22.872 1.00 64.06 105 SER A CA 1
ATOM 829 C C . SER A 1 105 ? 28.006 -17.020 -24.265 1.00 64.06 105 SER A C 1
ATOM 831 O O . SER A 1 105 ? 28.108 -18.055 -24.910 1.00 64.06 105 SER A O 1
ATOM 833 N N . VAL A 1 106 ? 28.466 -15.853 -24.727 1.00 64.88 106 VAL A N 1
ATOM 834 C CA . VAL A 1 106 ? 29.225 -15.719 -25.985 1.00 64.88 106 VAL A CA 1
ATOM 835 C C . VAL A 1 106 ? 30.726 -15.875 -25.743 1.00 64.88 106 VAL A C 1
ATOM 837 O O . VAL A 1 106 ? 31.406 -16.588 -26.478 1.00 64.88 106 VAL A O 1
ATOM 840 N N . VAL A 1 107 ? 31.266 -15.242 -24.701 1.00 62.94 107 VAL A N 1
ATOM 841 C CA . VAL A 1 107 ? 32.708 -15.242 -24.416 1.00 62.94 107 VAL A CA 1
ATOM 842 C C . VAL A 1 107 ? 33.177 -16.606 -23.919 1.00 62.94 107 VAL A C 1
ATOM 844 O O . VAL A 1 107 ? 34.207 -17.074 -24.390 1.00 62.94 107 VAL A O 1
ATOM 847 N N . VAL A 1 108 ? 32.422 -17.276 -23.041 1.00 61.47 108 VAL A N 1
ATOM 848 C CA . VAL A 1 108 ? 32.787 -18.589 -22.473 1.00 61.47 108 VAL A CA 1
ATOM 849 C C . VAL A 1 108 ? 33.032 -19.659 -23.552 1.00 61.47 108 VAL A C 1
ATOM 851 O O . VAL A 1 108 ? 34.097 -20.273 -23.526 1.00 61.47 108 VAL A O 1
ATOM 854 N N . PRO A 1 109 ? 32.149 -19.878 -24.544 1.00 61.34 109 PRO A N 1
ATOM 855 C CA . PRO A 1 109 ? 32.443 -20.815 -25.628 1.00 61.34 109 PRO A CA 1
ATOM 856 C C . PRO A 1 109 ? 33.518 -20.304 -26.598 1.00 61.34 109 PRO A C 1
ATOM 858 O O . PRO A 1 109 ? 34.271 -21.109 -27.138 1.00 61.34 109 PRO A O 1
ATOM 861 N N . THR A 1 110 ? 33.649 -18.988 -26.799 1.00 56.31 110 THR A N 1
ATOM 862 C CA . THR A 1 110 ? 34.664 -18.438 -27.717 1.00 56.31 110 THR A CA 1
ATOM 863 C C . THR A 1 110 ? 36.086 -18.621 -27.174 1.00 56.31 110 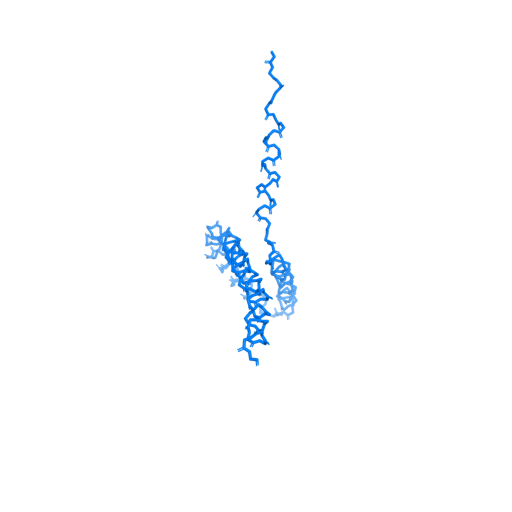THR A C 1
ATOM 865 O O . THR A 1 110 ? 36.983 -18.996 -27.925 1.00 56.31 110 THR A O 1
ATOM 868 N N . VAL A 1 111 ? 36.305 -18.427 -25.866 1.00 57.38 111 VAL A N 1
ATOM 869 C CA . VAL A 1 111 ? 37.617 -18.691 -25.245 1.00 57.38 111 VAL A CA 1
ATOM 870 C C . VAL A 1 111 ? 37.924 -20.187 -25.157 1.00 57.38 111 VAL A C 1
ATOM 872 O O . VAL A 1 111 ? 39.085 -20.564 -25.278 1.00 57.38 111 VAL A O 1
ATOM 875 N N . ALA A 1 112 ? 36.904 -21.042 -25.018 1.00 59.22 112 ALA A N 1
ATOM 876 C CA . ALA A 1 112 ? 37.079 -22.492 -25.087 1.00 59.22 112 ALA A CA 1
ATOM 877 C C . ALA A 1 112 ? 37.496 -22.945 -26.500 1.00 59.22 112 ALA A C 1
ATOM 879 O O . ALA A 1 112 ? 38.431 -23.727 -26.641 1.00 59.22 112 ALA A O 1
ATOM 880 N N . TYR A 1 113 ? 36.885 -22.386 -27.552 1.00 55.94 113 TYR A N 1
ATOM 881 C CA . TYR A 1 113 ? 37.221 -22.711 -28.943 1.00 55.94 113 TYR A CA 1
ATOM 882 C C . TYR A 1 113 ? 38.618 -22.219 -29.365 1.00 55.94 113 TYR A C 1
ATOM 884 O O . TYR A 1 113 ? 39.295 -22.868 -30.160 1.00 55.94 113 TYR A O 1
ATOM 892 N N . CYS A 1 114 ? 39.080 -21.083 -28.831 1.00 54.47 114 CYS A N 1
ATOM 893 C CA . CYS A 1 114 ? 40.429 -20.582 -29.106 1.00 54.47 114 CYS A CA 1
ATOM 894 C C . CYS A 1 114 ? 41.536 -21.401 -28.421 1.00 54.47 114 CYS A C 1
ATOM 896 O O . CYS A 1 114 ? 42.654 -21.408 -28.928 1.00 54.47 114 CYS A O 1
ATOM 898 N N . SER A 1 115 ? 41.250 -22.110 -27.325 1.00 55.84 115 SER A N 1
ATOM 899 C CA . SER A 1 115 ? 42.243 -22.972 -26.666 1.00 55.84 115 SER A CA 1
ATOM 900 C C . SER A 1 115 ? 42.451 -24.311 -27.385 1.00 55.84 115 SER A C 1
ATOM 902 O O . SER A 1 115 ? 43.580 -24.785 -27.437 1.00 55.84 115 SER A O 1
ATOM 904 N N . ASP A 1 116 ? 41.415 -24.885 -28.006 1.00 57.66 116 ASP A N 1
ATOM 905 C CA . ASP A 1 116 ? 41.516 -26.174 -28.720 1.00 57.66 116 ASP A CA 1
ATOM 906 C C . ASP A 1 116 ? 42.239 -26.086 -30.078 1.00 57.66 116 ASP A C 1
ATOM 908 O O . ASP A 1 116 ? 42.639 -27.105 -30.632 1.00 57.66 116 ASP A O 1
ATOM 912 N N . LYS A 1 117 ? 42.408 -24.884 -30.647 1.00 54.59 117 LYS A N 1
ATOM 913 C CA . LYS A 1 117 ? 42.999 -24.695 -31.987 1.00 54.59 117 LYS A CA 1
ATOM 914 C C . LYS A 1 117 ? 44.497 -24.363 -31.997 1.00 54.59 117 LYS A C 1
ATOM 916 O O . LYS A 1 117 ? 45.072 -24.244 -33.078 1.00 54.59 117 LYS A O 1
ATOM 921 N N . TYR A 1 118 ? 45.098 -24.159 -30.825 1.00 53.81 118 TYR A N 1
ATOM 922 C CA . TYR A 1 118 ? 46.511 -23.788 -30.648 1.00 53.81 118 TYR A CA 1
ATOM 923 C C . TYR A 1 118 ? 47.307 -24.812 -29.817 1.00 53.81 118 TYR A C 1
ATOM 925 O O . TYR A 1 118 ? 48.418 -24.511 -29.378 1.00 53.81 118 TYR A O 1
ATOM 933 N N . ASN A 1 119 ? 46.759 -26.016 -29.643 1.00 48.06 119 ASN A N 1
ATOM 934 C CA . ASN A 1 119 ? 47.456 -27.222 -29.190 1.00 48.06 119 ASN A CA 1
ATOM 935 C C . ASN A 1 119 ? 47.343 -28.309 -30.269 1.00 48.06 119 ASN A C 1
ATOM 937 O O . ASN A 1 119 ? 48.180 -29.236 -30.254 1.00 48.06 119 ASN A O 1
#

pLDDT: mean 77.5, std 15.2, range [41.12, 95.19]

InterPro domains:
  IPR008802 Rubber elongation factor [PF05755] (17-99)
  IPR008802 Rubber elongation factor [PTHR33732] (17-99)

Secondary structure (DSSP, 8-state):
----SHHHHHHHHHHHHHHHS-SSSHHHHHHHHHHHHHHHHHHHHHHHT-GGGHHHHHHHHHHHHHHHHHHHHHHTTHHHHHHHHHHHHHHHHHHHHHHHHHHHHHHHHHHHHHHHT--